Protein AF-A0A959KWW0-F1 (afdb_monomer_lite)

pLDDT: mean 94.44, std 6.3, range [63.69, 98.81]

Secondary structure (DSSP, 8-state):
--EEEEEEEEETTTTEEEEEEEEE--PPTT--EEEEEESSEEEEEEEEEETT--EEE--EEEPPPBTTTBEEEEEE--TTEEEEEEEEEE-TTT-TTEEEE-GGGSSSSSS-EEEE-

Structure (mmCIF, N/CA/C/O backbone):
data_AF-A0A959KWW0-F1
#
_entry.id   AF-A0A959KWW0-F1
#
loop_
_atom_site.group_PDB
_atom_site.id
_atom_site.type_symbol
_atom_site.label_atom_id
_atom_site.label_alt_id
_atom_site.label_comp_id
_atom_site.label_asym_id
_atom_site.label_entity_id
_atom_site.label_seq_id
_atom_site.pdbx_PDB_ins_code
_atom_site.Cartn_x
_atom_site.Cartn_y
_atom_site.Cartn_z
_atom_site.occupancy
_atom_site.B_iso_or_equiv
_atom_site.auth_seq_id
_atom_site.auth_comp_id
_atom_site.auth_asym_id
_atom_site.auth_atom_id
_atom_site.pdbx_PDB_model_num
ATOM 1 N N . THR A 1 1 ? 12.307 -7.071 -0.438 1.00 79.06 1 THR A N 1
ATOM 2 C CA . THR A 1 1 ? 12.190 -5.633 -0.121 1.00 79.06 1 THR A CA 1
ATOM 3 C C . THR A 1 1 ? 13.368 -5.223 0.744 1.00 79.06 1 THR A C 1
ATOM 5 O O . THR A 1 1 ? 13.916 -6.066 1.447 1.00 79.06 1 THR A O 1
ATOM 8 N N . LYS A 1 2 ? 13.837 -3.979 0.625 1.00 92.00 2 LYS A N 1
ATOM 9 C CA . LYS A 1 2 ? 14.951 -3.438 1.430 1.00 92.00 2 LYS A CA 1
ATOM 10 C C . LYS A 1 2 ? 14.475 -2.397 2.439 1.00 92.00 2 LYS A C 1
ATOM 12 O O . LYS A 1 2 ? 15.071 -2.270 3.500 1.00 92.00 2 LYS A O 1
ATOM 17 N N . HIS A 1 3 ? 13.419 -1.667 2.096 1.00 97.50 3 HIS A N 1
ATOM 18 C CA . HIS A 1 3 ? 12.836 -0.623 2.923 1.00 97.50 3 HIS A CA 1
ATOM 19 C C . HIS A 1 3 ? 11.358 -0.445 2.568 1.00 97.50 3 HIS A C 1
ATOM 21 O O . HIS A 1 3 ? 10.945 -0.804 1.460 1.00 97.50 3 HIS A O 1
ATOM 27 N N . LEU A 1 4 ? 10.604 0.102 3.515 1.00 98.00 4 LEU A N 1
ATOM 28 C CA . LEU A 1 4 ? 9.221 0.516 3.356 1.00 98.00 4 LEU A CA 1
ATOM 29 C C . LEU A 1 4 ? 9.095 1.933 3.912 1.00 98.00 4 LEU A C 1
ATOM 31 O O . LEU A 1 4 ? 9.409 2.160 5.079 1.00 98.00 4 LEU A O 1
ATOM 35 N N . GLU A 1 5 ? 8.604 2.839 3.078 1.00 98.44 5 GLU A N 1
ATOM 36 C CA . GLU A 1 5 ? 8.127 4.154 3.487 1.00 98.44 5 GLU A CA 1
ATOM 37 C C . GLU A 1 5 ? 6.595 4.131 3.485 1.00 98.44 5 GLU A C 1
ATOM 39 O O . GLU A 1 5 ? 5.978 3.765 2.481 1.00 98.44 5 GLU A O 1
ATOM 44 N N . LEU A 1 6 ? 5.996 4.468 4.627 1.00 97.81 6 LEU A N 1
ATOM 45 C CA . LEU A 1 6 ? 4.551 4.605 4.783 1.00 97.81 6 LEU A CA 1
ATOM 46 C C . LEU A 1 6 ? 4.219 6.080 4.972 1.00 97.81 6 LEU A C 1
ATOM 48 O O . LEU A 1 6 ? 4.688 6.698 5.926 1.00 97.81 6 LEU A O 1
ATOM 52 N N . ASP A 1 7 ? 3.379 6.600 4.087 1.00 98.38 7 ASP A N 1
ATOM 53 C CA . ASP A 1 7 ? 2.767 7.919 4.212 1.00 98.38 7 ASP A CA 1
ATOM 54 C C . ASP A 1 7 ? 1.254 7.715 4.234 1.00 98.38 7 ASP A C 1
ATOM 56 O O . ASP A 1 7 ? 0.664 7.343 3.217 1.00 98.38 7 ASP A O 1
ATOM 60 N N . LEU A 1 8 ? 0.655 7.836 5.419 1.00 97.25 8 LEU A N 1
ATOM 61 C CA . LEU A 1 8 ? -0.736 7.479 5.672 1.00 97.25 8 LEU A CA 1
ATOM 62 C C . LEU A 1 8 ? -1.447 8.586 6.443 1.00 97.25 8 LEU A C 1
ATOM 64 O O . LEU A 1 8 ? -0.972 9.068 7.472 1.00 97.25 8 LEU A O 1
ATOM 68 N N . GLU A 1 9 ? -2.640 8.910 5.970 1.00 97.81 9 GLU A N 1
ATOM 69 C CA . GLU A 1 9 ? -3.639 9.688 6.679 1.00 97.81 9 GLU A CA 1
ATOM 70 C C . GLU A 1 9 ? -4.568 8.745 7.454 1.00 97.81 9 GLU A C 1
ATOM 72 O O . GLU A 1 9 ? -4.959 7.687 6.949 1.00 97.81 9 GLU A O 1
ATOM 77 N N . VAL A 1 10 ? -4.912 9.134 8.685 1.00 96.69 10 VAL A N 1
ATOM 78 C CA . VAL A 1 10 ? -5.844 8.404 9.552 1.00 96.69 10 VAL A CA 1
ATOM 79 C C . VAL A 1 10 ? -7.186 9.124 9.548 1.00 96.69 10 VAL A C 1
ATOM 81 O O . VAL A 1 10 ? -7.305 10.211 10.115 1.00 96.69 10 VAL A O 1
ATOM 84 N N . ASP A 1 11 ? -8.197 8.501 8.953 1.00 95.00 11 ASP A N 1
ATOM 85 C CA . ASP A 1 11 ? -9.565 9.008 8.928 1.00 95.00 11 ASP A CA 1
ATOM 86 C C . ASP A 1 11 ? -10.430 8.223 9.924 1.00 95.00 11 ASP A C 1
ATOM 88 O O . ASP A 1 11 ? -10.834 7.089 9.668 1.00 95.00 11 ASP A O 1
ATOM 92 N N . PHE A 1 12 ? -10.703 8.829 11.081 1.00 93.44 12 PHE A N 1
ATOM 93 C CA . PHE A 1 12 ? -11.559 8.238 12.115 1.00 93.44 12 PHE A CA 1
ATOM 94 C C . PHE A 1 12 ? -13.050 8.271 11.768 1.00 93.44 12 PHE A C 1
ATOM 96 O O . PHE A 1 12 ? -13.799 7.472 12.322 1.00 93.44 12 PHE A O 1
ATOM 103 N N . GLU A 1 13 ? -13.491 9.175 10.888 1.00 92.50 13 GLU A N 1
ATOM 104 C CA . GLU A 1 13 ? -14.896 9.253 10.477 1.00 92.50 13 GLU A CA 1
ATOM 105 C C . GLU A 1 13 ? -15.214 8.134 9.485 1.00 92.50 13 GLU A C 1
ATOM 107 O O . GLU A 1 13 ? -16.213 7.431 9.637 1.00 92.50 13 GLU A O 1
ATOM 112 N N . ALA A 1 14 ? -14.330 7.923 8.507 1.00 92.44 14 ALA A N 1
ATOM 113 C CA . ALA A 1 14 ? -14.451 6.828 7.553 1.00 92.44 14 ALA A CA 1
ATOM 114 C C . ALA A 1 14 ? -13.948 5.480 8.099 1.00 92.44 14 ALA A C 1
ATOM 116 O O . ALA A 1 14 ? -14.219 4.455 7.478 1.00 92.44 14 ALA A O 1
ATOM 117 N N . GLN A 1 15 ? -13.207 5.479 9.216 1.00 93.19 15 GLN A N 1
ATOM 118 C CA . GLN A 1 15 ? -12.460 4.327 9.743 1.00 93.19 15 GLN A CA 1
ATOM 119 C C . GLN A 1 15 ? -11.509 3.727 8.695 1.00 93.19 15 GLN A C 1
ATOM 121 O O . GLN A 1 15 ? -11.487 2.523 8.429 1.00 93.19 15 GLN A O 1
ATOM 126 N N . GLN A 1 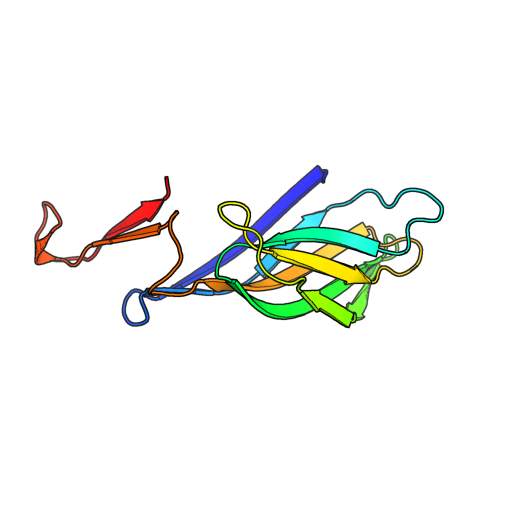16 ? -10.719 4.599 8.062 1.00 94.25 16 GLN A N 1
ATOM 127 C CA . GLN A 1 16 ? -9.798 4.234 6.988 1.00 94.25 16 GLN A CA 1
ATOM 128 C C . GLN A 1 16 ? -8.397 4.791 7.219 1.00 94.25 16 GLN A C 1
ATOM 130 O O . GLN A 1 16 ? -8.209 5.935 7.628 1.00 94.25 16 GLN A O 1
ATOM 135 N N . LEU A 1 17 ? -7.397 3.986 6.868 1.00 96.00 17 LEU A N 1
ATOM 136 C CA . LEU A 1 17 ? -6.069 4.476 6.531 1.00 96.00 17 LEU A CA 1
ATOM 137 C C . LEU A 1 17 ? -6.005 4.664 5.021 1.00 96.00 17 LEU A C 1
ATOM 139 O O . LEU A 1 17 ? -6.365 3.755 4.270 1.00 96.00 17 LEU A O 1
ATOM 143 N N . ARG A 1 18 ? -5.531 5.826 4.573 1.00 96.94 18 ARG A N 1
ATOM 144 C CA . ARG A 1 18 ? -5.366 6.147 3.151 1.00 96.94 18 ARG A CA 1
ATOM 145 C C . ARG A 1 18 ? -4.007 6.770 2.905 1.00 96.94 18 ARG A C 1
ATOM 147 O O . ARG A 1 18 ? -3.598 7.668 3.628 1.00 96.94 18 ARG A O 1
ATOM 154 N N . GLY A 1 19 ? -3.345 6.356 1.835 1.00 97.94 19 GLY A N 1
ATOM 155 C CA . GLY A 1 19 ? -2.094 6.977 1.427 1.00 97.94 19 GLY A CA 1
ATOM 156 C C . GLY A 1 19 ? -1.272 6.046 0.562 1.00 97.94 19 GLY A C 1
ATOM 157 O O . GLY A 1 19 ? -1.813 5.437 -0.364 1.00 97.94 19 GLY A O 1
ATOM 158 N N . SER A 1 20 ? 0.025 5.949 0.844 1.00 98.50 20 SER A N 1
ATOM 159 C CA . SER A 1 20 ? 0.948 5.145 0.053 1.00 98.50 20 SER A CA 1
ATOM 160 C C . SER A 1 20 ? 1.877 4.265 0.885 1.00 98.50 20 SER A C 1
ATOM 162 O O . SER A 1 20 ? 2.304 4.617 1.985 1.00 98.50 20 SER A O 1
ATOM 164 N N . ALA A 1 21 ? 2.201 3.109 0.310 1.00 98.56 21 ALA A N 1
ATOM 165 C CA . ALA A 1 21 ? 3.303 2.254 0.720 1.00 98.56 21 ALA A CA 1
ATOM 166 C C . ALA A 1 21 ? 4.337 2.217 -0.406 1.00 98.56 21 ALA A C 1
ATOM 168 O O . ALA A 1 21 ? 4.086 1.640 -1.468 1.00 98.56 21 ALA A O 1
ATOM 169 N N . THR A 1 22 ? 5.501 2.820 -0.172 1.00 98.69 22 THR A N 1
ATOM 170 C CA . THR A 1 22 ? 6.611 2.813 -1.126 1.00 98.69 22 THR A CA 1
ATOM 171 C C . THR A 1 22 ? 7.647 1.782 -0.717 1.00 98.69 22 THR A C 1
ATOM 173 O O . THR A 1 22 ? 8.366 1.928 0.272 1.00 98.69 22 THR A O 1
ATOM 176 N N . TRP A 1 23 ? 7.736 0.721 -1.511 1.00 98.62 23 TRP A N 1
ATOM 177 C CA . TRP A 1 23 ? 8.689 -0.358 -1.322 1.00 98.62 23 TRP A CA 1
ATOM 178 C C . TRP A 1 23 ? 9.955 -0.102 -2.123 1.00 98.62 23 TRP A C 1
ATOM 180 O O . TRP A 1 23 ? 9.920 -0.068 -3.353 1.00 98.62 23 TRP A O 1
ATOM 190 N N . THR A 1 24 ? 11.097 -0.033 -1.442 1.00 98.44 24 THR A N 1
ATOM 191 C CA . THR A 1 24 ? 12.403 -0.113 -2.107 1.00 98.44 24 THR A CA 1
ATOM 192 C C . THR A 1 24 ? 12.723 -1.576 -2.390 1.00 98.44 24 THR A C 1
ATOM 194 O O . THR A 1 24 ? 12.749 -2.419 -1.478 1.00 98.44 24 THR A O 1
ATOM 197 N N . ILE A 1 25 ? 12.980 -1.892 -3.657 1.00 97.69 25 ILE A N 1
ATOM 198 C CA . ILE A 1 25 ? 13.190 -3.257 -4.135 1.00 97.69 25 ILE A CA 1
ATOM 199 C C . ILE A 1 25 ? 14.528 -3.406 -4.855 1.00 97.69 25 ILE A C 1
ATOM 201 O O . ILE A 1 25 ? 15.181 -2.443 -5.239 1.00 97.69 25 ILE A O 1
ATOM 205 N N . GLU A 1 26 ? 14.932 -4.658 -5.027 1.00 96.25 26 GLU A N 1
ATOM 206 C CA . GLU A 1 26 ? 16.037 -5.041 -5.894 1.00 96.25 26 GLU A CA 1
ATOM 207 C C . GLU A 1 26 ? 15.446 -5.956 -6.966 1.00 96.25 26 GLU A C 1
ATOM 209 O O . GLU A 1 26 ? 15.079 -7.101 -6.679 1.00 96.25 26 GLU A O 1
ATOM 214 N N . GLN A 1 27 ? 15.267 -5.428 -8.178 1.00 95.75 27 GLN A N 1
ATOM 215 C CA . GLN A 1 27 ? 14.713 -6.204 -9.281 1.00 95.75 27 GLN A CA 1
ATOM 216 C C . GLN A 1 27 ? 15.730 -7.253 -9.731 1.00 95.75 27 GLN A C 1
ATOM 218 O O . GLN A 1 27 ? 16.827 -6.934 -10.190 1.00 95.75 27 GLN A O 1
ATOM 223 N N . LYS A 1 28 ? 15.356 -8.530 -9.619 1.00 94.69 28 LYS A N 1
ATOM 224 C CA . LYS A 1 28 ? 16.189 -9.625 -10.120 1.00 94.69 28 LYS A CA 1
ATOM 225 C C . LYS A 1 28 ? 16.233 -9.599 -11.656 1.00 94.69 28 LYS A C 1
ATOM 227 O O . LYS A 1 28 ? 15.213 -9.293 -12.276 1.00 94.69 28 LYS A O 1
ATOM 232 N N . PRO A 1 29 ? 17.362 -9.970 -12.288 1.00 93.06 29 PRO A N 1
ATOM 233 C CA . PRO A 1 29 ? 17.449 -10.051 -13.743 1.00 93.06 29 PRO A CA 1
ATOM 234 C C . PRO A 1 29 ? 16.323 -10.901 -14.344 1.00 93.06 29 PRO A C 1
ATOM 236 O O . PRO A 1 29 ? 16.096 -12.030 -13.915 1.00 93.06 29 PRO A O 1
ATOM 239 N N . GLY A 1 30 ? 15.617 -10.346 -15.332 1.00 92.62 30 GLY A N 1
ATOM 240 C CA . GLY A 1 30 ? 14.504 -11.011 -16.016 1.00 92.62 30 GLY A CA 1
ATOM 241 C C . GLY A 1 30 ? 13.166 -11.010 -15.267 1.00 92.62 30 GLY A C 1
ATOM 242 O O . GLY A 1 30 ? 12.184 -11.493 -15.820 1.00 92.62 30 GLY A O 1
ATOM 243 N N . ALA A 1 31 ? 13.088 -10.463 -14.048 1.00 96.44 31 ALA A N 1
ATOM 244 C CA . ALA A 1 31 ? 11.820 -10.335 -13.336 1.00 96.44 31 ALA A CA 1
ATOM 245 C C . ALA A 1 31 ? 10.961 -9.220 -13.952 1.00 96.44 31 ALA A C 1
ATOM 247 O O . ALA A 1 31 ? 11.321 -8.045 -13.887 1.00 96.44 31 ALA A O 1
ATOM 248 N N . SER A 1 32 ? 9.819 -9.591 -14.526 1.00 97.06 32 SER A N 1
ATOM 249 C CA . SER A 1 32 ? 8.851 -8.663 -15.126 1.00 97.06 32 SER A CA 1
ATOM 250 C C . SER A 1 32 ? 7.671 -8.331 -14.216 1.00 97.06 32 SER A C 1
ATOM 252 O O . SER A 1 32 ? 6.863 -7.485 -14.570 1.00 97.06 32 SER A O 1
ATOM 254 N N . GLN A 1 33 ? 7.554 -8.998 -13.068 1.00 97.44 33 GLN A N 1
ATOM 255 C CA . GLN A 1 33 ? 6.472 -8.804 -12.109 1.00 97.44 33 GLN A CA 1
ATOM 256 C C . GLN A 1 33 ? 6.976 -8.944 -10.675 1.00 97.44 33 GLN A C 1
ATOM 258 O O . GLN A 1 33 ? 7.972 -9.625 -10.407 1.00 97.44 33 GLN A O 1
ATOM 263 N N . ILE A 1 34 ? 6.250 -8.314 -9.758 1.00 97.62 34 ILE A N 1
ATOM 264 C CA . ILE A 1 34 ? 6.370 -8.501 -8.314 1.00 97.62 34 ILE A CA 1
ATOM 265 C C . ILE A 1 34 ? 4.983 -8.762 -7.727 1.00 97.62 34 ILE A C 1
ATOM 267 O O . ILE A 1 34 ? 3.995 -8.192 -8.187 1.00 97.62 34 ILE A O 1
ATOM 271 N N . LEU A 1 35 ? 4.924 -9.640 -6.728 1.00 97.69 35 LEU A N 1
ATOM 272 C CA . LEU A 1 35 ? 3.700 -9.980 -6.010 1.00 97.69 35 LEU A CA 1
ATOM 273 C C . LEU A 1 35 ? 3.747 -9.372 -4.609 1.00 97.69 35 LEU A C 1
ATOM 275 O O . LEU A 1 35 ? 4.777 -9.468 -3.935 1.00 97.69 35 LEU A O 1
ATOM 279 N N . PHE A 1 36 ? 2.637 -8.776 -4.184 1.00 97.81 36 PHE A N 1
ATOM 280 C CA . PHE A 1 36 ? 2.413 -8.329 -2.811 1.00 97.81 36 PHE A CA 1
ATOM 281 C C . PHE A 1 36 ? 1.203 -9.045 -2.223 1.00 97.81 36 PHE A C 1
ATOM 283 O O . PHE A 1 36 ? 0.226 -9.289 -2.930 1.00 97.81 36 PHE A O 1
ATOM 290 N N . ASP A 1 37 ? 1.256 -9.341 -0.930 1.00 95.62 37 ASP A N 1
ATOM 291 C CA . ASP A 1 37 ? 0.094 -9.839 -0.203 1.00 95.62 37 ASP A CA 1
ATOM 292 C C . ASP A 1 37 ? -0.906 -8.700 0.010 1.00 95.62 37 ASP A C 1
ATOM 294 O O . ASP A 1 37 ? -0.532 -7.579 0.375 1.00 95.62 37 ASP A O 1
ATOM 298 N N . LEU A 1 38 ? -2.183 -8.985 -0.230 1.00 93.56 38 LEU A N 1
ATOM 299 C CA . LEU A 1 38 ? -3.266 -8.025 -0.105 1.00 93.56 38 LEU A CA 1
ATOM 300 C C . LEU A 1 38 ? -4.424 -8.641 0.673 1.00 93.56 38 LEU A C 1
ATOM 302 O O . LEU A 1 38 ? -5.007 -9.639 0.259 1.00 93.56 38 LEU A O 1
ATOM 306 N N . LEU A 1 39 ? -4.804 -8.002 1.776 1.00 91.06 39 LEU A N 1
ATOM 307 C CA . LEU A 1 39 ? -5.979 -8.378 2.551 1.00 91.06 39 LEU A CA 1
ATOM 308 C C . LEU A 1 39 ? -6.866 -7.152 2.730 1.00 91.06 39 LEU A C 1
ATOM 310 O O . LEU A 1 39 ? -6.491 -6.209 3.418 1.00 91.06 39 LEU A O 1
ATOM 314 N N . GLU A 1 40 ? -8.027 -7.173 2.076 1.00 87.25 40 GLU A N 1
ATOM 315 C CA . GLU A 1 40 ? -9.099 -6.186 2.277 1.00 87.25 40 GLU A CA 1
ATOM 316 C C . GLU A 1 40 ? -8.655 -4.721 2.080 1.00 87.25 40 GLU A C 1
ATOM 318 O O . GLU A 1 40 ? -9.112 -3.796 2.757 1.00 87.25 40 GLU A O 1
ATOM 323 N N . LEU A 1 41 ? -7.762 -4.511 1.105 1.00 93.25 41 LEU A N 1
ATOM 324 C CA . LEU A 1 41 ? -7.312 -3.196 0.657 1.00 93.25 41 LEU A CA 1
ATOM 325 C C . LEU A 1 41 ? -7.922 -2.842 -0.697 1.00 93.25 41 LEU A C 1
ATOM 327 O O . LEU A 1 41 ? -7.985 -3.668 -1.609 1.00 93.25 41 LEU A O 1
ATOM 331 N N . GLN A 1 42 ? -8.277 -1.573 -0.859 1.00 94.81 42 GLN A N 1
ATOM 332 C CA . GLN A 1 42 ? -8.577 -0.990 -2.158 1.00 94.81 42 GLN A CA 1
ATOM 333 C C . GLN A 1 42 ? -7.309 -0.350 -2.730 1.00 94.81 42 GLN A C 1
ATOM 335 O O . GLN A 1 42 ? -6.738 0.542 -2.105 1.00 94.81 42 GLN A O 1
ATOM 340 N N . ILE A 1 43 ? -6.889 -0.772 -3.926 1.00 97.44 43 ILE A N 1
ATOM 341 C CA . ILE A 1 43 ? -5.748 -0.178 -4.637 1.00 97.44 43 ILE A CA 1
ATOM 342 C C . ILE A 1 43 ? -6.247 0.911 -5.585 1.00 97.44 43 ILE A C 1
ATOM 344 O O . ILE A 1 43 ? -7.045 0.643 -6.483 1.00 97.44 43 ILE A O 1
ATOM 348 N N . ASP A 1 44 ? -5.761 2.136 -5.389 1.00 97.56 44 ASP A N 1
ATOM 349 C CA . ASP A 1 44 ? -6.099 3.292 -6.221 1.00 97.56 44 ASP A CA 1
ATOM 350 C C . ASP A 1 44 ? -5.187 3.372 -7.458 1.00 97.56 44 ASP A C 1
ATOM 352 O O . ASP A 1 44 ? -5.660 3.562 -8.580 1.00 97.56 44 ASP A O 1
ATOM 356 N N . SER A 1 45 ? -3.869 3.249 -7.269 1.00 98.44 45 SER A N 1
ATOM 357 C CA . SER A 1 45 ? -2.875 3.299 -8.349 1.00 98.44 45 SER A CA 1
ATOM 358 C C . SER A 1 45 ? -1.511 2.778 -7.893 1.00 98.44 45 SER A C 1
ATOM 360 O O . SER A 1 45 ? -1.255 2.627 -6.697 1.00 98.44 45 SER A O 1
ATOM 362 N N . ILE A 1 46 ? -0.620 2.506 -8.853 1.00 98.81 46 ILE A N 1
ATOM 363 C CA . ILE A 1 46 ? 0.762 2.104 -8.576 1.00 98.81 46 ILE A CA 1
ATOM 364 C C . ILE A 1 46 ? 1.721 2.884 -9.474 1.00 98.81 46 ILE A C 1
ATOM 366 O O . ILE A 1 46 ? 1.533 2.957 -10.693 1.00 98.81 46 ILE A O 1
ATOM 370 N N . LEU A 1 47 ? 2.763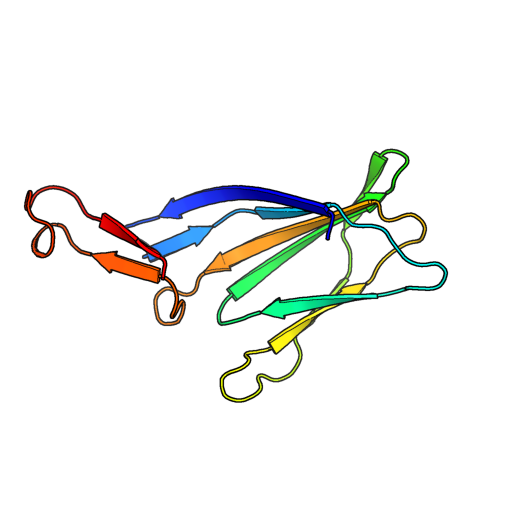 3.445 -8.862 1.00 98.69 47 LEU A N 1
ATOM 371 C CA . LEU A 1 47 ? 3.841 4.164 -9.529 1.00 98.69 47 LEU A CA 1
ATOM 372 C C . LEU A 1 47 ? 5.162 3.412 -9.342 1.00 98.69 47 LEU A C 1
ATOM 374 O O . LEU A 1 47 ? 5.530 3.035 -8.231 1.00 98.69 47 LEU A O 1
ATOM 378 N N . LEU A 1 48 ? 5.895 3.221 -10.429 1.00 98.69 48 LEU A N 1
ATOM 379 C CA . LEU A 1 48 ? 7.248 2.684 -10.414 1.00 98.69 48 LEU A CA 1
ATOM 380 C C . LEU A 1 48 ? 8.245 3.831 -10.485 1.00 98.69 48 LEU A C 1
ATOM 382 O O . LEU A 1 48 ? 8.050 4.758 -11.272 1.00 98.69 48 LEU A O 1
ATOM 386 N N . THR A 1 49 ? 9.341 3.718 -9.739 1.00 98.56 49 THR A N 1
ATOM 387 C CA . THR A 1 49 ? 10.530 4.553 -9.949 1.00 98.56 49 THR A CA 1
ATOM 388 C C . THR A 1 49 ? 11.695 3.658 -10.337 1.00 98.56 49 THR A C 1
ATOM 390 O O . THR A 1 49 ? 12.018 2.696 -9.634 1.00 98.56 49 THR A O 1
ATOM 393 N N . THR A 1 50 ? 12.321 3.935 -11.473 1.00 98.00 50 THR A N 1
ATOM 394 C CA . THR A 1 50 ? 13.527 3.234 -11.917 1.00 98.00 50 THR A CA 1
ATOM 395 C C . THR A 1 50 ? 14.761 3.732 -11.166 1.00 98.00 50 THR A C 1
ATOM 397 O O . THR A 1 50 ? 14.751 4.793 -10.546 1.00 98.00 50 THR A O 1
ATOM 400 N N . THR A 1 51 ? 15.852 2.967 -11.187 1.00 96.50 51 THR A N 1
ATOM 401 C CA . THR A 1 51 ? 17.089 3.305 -10.459 1.00 96.50 51 THR A CA 1
ATOM 402 C C . THR A 1 51 ? 17.762 4.594 -10.940 1.00 96.50 51 THR A C 1
ATOM 404 O O . THR A 1 51 ? 18.577 5.157 -10.218 1.00 96.50 51 THR A O 1
ATOM 407 N N . ASP A 1 52 ? 17.443 5.057 -12.150 1.00 96.44 52 ASP A N 1
ATOM 408 C CA . ASP A 1 52 ? 17.858 6.351 -12.709 1.00 96.44 52 ASP A CA 1
ATOM 409 C C . ASP A 1 52 ? 16.870 7.496 -12.397 1.00 96.44 52 ASP A C 1
ATOM 411 O O . ASP A 1 52 ? 17.100 8.636 -12.798 1.00 96.44 52 ASP A O 1
ATOM 415 N N . GLY A 1 53 ? 15.800 7.215 -11.647 1.00 97.38 53 GLY A N 1
ATOM 416 C CA . GLY A 1 53 ? 14.840 8.196 -11.142 1.00 97.38 53 GLY A CA 1
ATOM 417 C C . GLY A 1 53 ? 13.633 8.459 -12.044 1.00 97.38 53 GLY A C 1
ATOM 418 O O . GLY A 1 53 ? 12.813 9.311 -11.701 1.00 97.38 53 GLY A O 1
ATOM 419 N N . ALA A 1 54 ? 13.483 7.761 -13.176 1.00 97.88 54 ALA A N 1
ATOM 420 C CA . ALA A 1 54 ? 12.296 7.920 -14.012 1.00 97.88 54 ALA A CA 1
ATOM 421 C C . ALA A 1 54 ? 11.061 7.303 -13.337 1.00 97.88 54 ALA A C 1
ATOM 423 O O . ALA A 1 54 ? 11.097 6.179 -12.834 1.00 97.88 54 ALA A O 1
ATOM 424 N N . MET A 1 55 ? 9.954 8.043 -13.348 1.00 98.06 55 MET A N 1
ATOM 425 C CA . MET A 1 55 ? 8.691 7.617 -12.749 1.00 98.06 55 MET A CA 1
ATOM 426 C C . MET A 1 55 ? 7.663 7.285 -13.823 1.00 98.06 55 MET A C 1
ATOM 428 O O . MET A 1 55 ? 7.524 8.021 -14.801 1.00 98.06 55 MET A O 1
ATOM 432 N N . GLN A 1 56 ? 6.910 6.205 -13.626 1.00 97.88 56 GLN A N 1
ATOM 433 C CA . GLN A 1 56 ? 5.790 5.864 -14.502 1.00 97.88 56 GLN A CA 1
ATOM 434 C C . GLN A 1 56 ? 4.702 5.080 -13.776 1.00 97.88 56 GLN A C 1
ATOM 436 O O . GLN A 1 56 ? 4.987 4.302 -12.866 1.00 97.88 56 GLN A O 1
ATOM 441 N N . ALA A 1 57 ? 3.453 5.270 -14.198 1.00 98.44 57 ALA A N 1
ATOM 442 C CA . ALA A 1 57 ? 2.357 4.416 -13.761 1.00 98.44 57 ALA A CA 1
ATOM 443 C C . ALA A 1 57 ? 2.524 3.009 -14.347 1.00 98.44 57 ALA A C 1
ATOM 445 O O . ALA A 1 57 ? 3.058 2.851 -15.446 1.00 98.44 57 ALA A O 1
ATOM 446 N N . THR A 1 58 ? 2.036 2.003 -13.629 1.00 98.25 58 THR A N 1
ATOM 447 C CA . THR A 1 58 ? 2.024 0.617 -14.103 1.00 98.25 58 THR A CA 1
ATOM 448 C C . THR A 1 58 ? 0.636 0.000 -13.995 1.00 98.25 58 THR A C 1
ATOM 450 O O . THR A 1 58 ? -0.270 0.550 -13.363 1.00 98.25 58 THR A O 1
ATOM 453 N N . THR A 1 59 ? 0.470 -1.147 -14.640 1.00 97.06 59 THR A N 1
ATOM 454 C CA . THR A 1 59 ? -0.706 -1.996 -14.512 1.00 97.06 59 THR A CA 1
ATOM 455 C C . THR A 1 59 ? -0.518 -3.019 -13.404 1.00 97.06 59 THR A C 1
ATOM 457 O O . THR A 1 59 ? 0.596 -3.417 -13.058 1.00 97.06 59 THR A O 1
ATOM 460 N N . PHE A 1 60 ? -1.642 -3.440 -12.836 1.00 98.38 60 PHE A N 1
ATOM 461 C CA . PHE A 1 60 ? -1.676 -4.484 -11.829 1.00 98.38 60 PHE A CA 1
ATOM 462 C C . PHE A 1 60 ? -2.932 -5.336 -11.970 1.00 98.38 60 PHE A C 1
ATOM 464 O O . PHE A 1 60 ? -3.907 -4.947 -12.623 1.00 98.38 60 PHE A O 1
ATOM 471 N N . ARG A 1 61 ? -2.896 -6.510 -11.348 1.00 98.12 61 ARG A N 1
ATOM 472 C CA . ARG A 1 61 ? -4.027 -7.425 -11.203 1.00 98.12 61 ARG A CA 1
ATOM 473 C C . ARG A 1 61 ? -4.119 -7.869 -9.755 1.00 98.12 61 ARG A C 1
ATOM 475 O O . ARG A 1 61 ? -3.111 -7.939 -9.066 1.00 98.12 61 ARG A O 1
ATOM 482 N N . ILE A 1 62 ? -5.330 -8.156 -9.307 1.00 97.62 62 ILE A N 1
ATOM 483 C CA . ILE A 1 62 ? -5.575 -8.757 -7.999 1.00 97.62 62 ILE A CA 1
ATOM 484 C C . ILE A 1 62 ? -6.124 -10.150 -8.279 1.00 97.62 62 ILE A C 1
ATOM 486 O O . ILE A 1 62 ? -7.062 -10.285 -9.070 1.00 97.62 62 ILE A O 1
ATOM 490 N N . SER A 1 63 ? -5.490 -11.175 -7.714 1.00 96.56 63 SER A N 1
ATOM 491 C CA . SER A 1 63 ? -5.960 -12.552 -7.852 1.00 96.56 63 SER A CA 1
ATOM 492 C C . SER A 1 63 ? -7.302 -12.747 -7.148 1.00 96.56 63 SER A C 1
ATOM 494 O O . SER A 1 63 ? -7.711 -11.933 -6.323 1.00 96.56 63 SER A O 1
ATOM 496 N N . GLU A 1 64 ? -7.966 -13.867 -7.422 1.00 95.12 64 GLU A N 1
ATOM 497 C CA . GLU A 1 64 ? -9.070 -14.303 -6.566 1.00 95.12 64 GLU A CA 1
ATOM 498 C C . GLU A 1 64 ? -8.569 -14.493 -5.121 1.00 95.12 64 GLU A C 1
ATOM 500 O O . GLU A 1 64 ? -7.424 -14.930 -4.930 1.00 95.12 64 GLU A O 1
ATOM 505 N N . PRO A 1 65 ? -9.392 -14.169 -4.109 1.00 92.62 65 PRO A N 1
ATOM 506 C CA . PRO A 1 65 ? -9.008 -14.320 -2.717 1.00 92.62 65 PRO A CA 1
ATOM 507 C C . PRO A 1 65 ? -8.954 -15.796 -2.311 1.00 92.62 65 PRO A C 1
ATOM 509 O O . PRO A 1 65 ? -9.895 -16.562 -2.530 1.00 92.62 65 PRO A O 1
ATOM 512 N N . GLU A 1 66 ? -7.872 -16.181 -1.642 1.00 91.00 66 GLU A N 1
ATOM 513 C CA . GLU A 1 66 ? -7.740 -17.459 -0.957 1.00 91.00 66 GLU A CA 1
ATOM 514 C C . GLU A 1 66 ? -8.166 -17.344 0.517 1.00 91.00 66 GLU A C 1
ATOM 516 O O . GLU A 1 66 ? -7.845 -16.351 1.187 1.00 91.00 66 GLU A O 1
ATOM 521 N N . PRO A 1 67 ? -8.863 -18.360 1.067 1.00 87.12 67 PRO A N 1
ATOM 522 C CA . PRO A 1 67 ? -9.264 -18.361 2.468 1.00 87.12 67 PRO A CA 1
ATOM 523 C C . PRO A 1 67 ?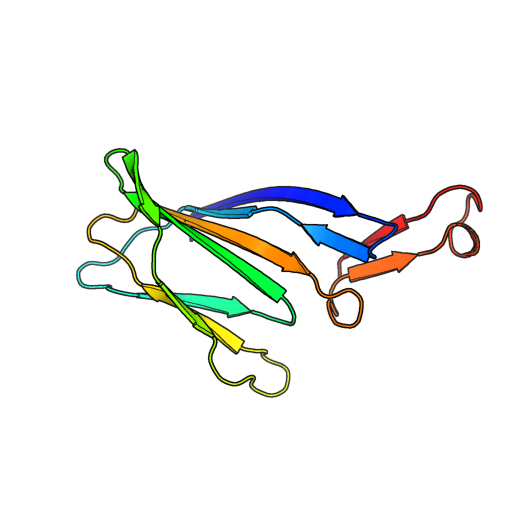 -8.079 -18.100 3.404 1.00 87.12 67 PRO A C 1
ATOM 525 O O . PRO A 1 67 ? -7.056 -18.776 3.322 1.00 87.12 67 PRO A O 1
ATOM 528 N N . TYR A 1 68 ? -8.244 -17.140 4.318 1.00 82.56 68 TYR A N 1
ATOM 529 C CA . TYR A 1 68 ? -7.258 -16.713 5.327 1.00 82.56 68 TYR A CA 1
ATOM 530 C C . TYR A 1 68 ? -5.976 -16.042 4.803 1.00 82.56 68 TYR A C 1
ATOM 532 O O . TYR A 1 68 ? -5.261 -15.448 5.605 1.00 82.56 68 TYR A O 1
ATOM 540 N N . LEU A 1 69 ? -5.679 -16.113 3.503 1.00 87.19 69 LEU A N 1
ATOM 541 C CA . LEU A 1 69 ? -4.487 -15.501 2.903 1.00 87.19 69 LEU A CA 1
ATOM 542 C C . LEU A 1 69 ? -4.786 -14.153 2.239 1.00 87.19 69 LEU A C 1
ATOM 544 O O . LEU A 1 69 ? -3.904 -13.303 2.162 1.00 87.19 69 LEU A O 1
ATOM 548 N N . GLY A 1 70 ? -6.022 -13.941 1.785 1.00 92.50 70 GLY A N 1
ATOM 549 C CA . GLY A 1 70 ? -6.365 -12.774 0.978 1.00 92.50 70 GLY A CA 1
ATOM 550 C C . GLY A 1 70 ? -6.012 -13.002 -0.490 1.00 92.50 70 GLY A C 1
ATOM 551 O O . GLY A 1 70 ? -6.154 -14.109 -0.996 1.00 92.50 70 GLY A O 1
ATOM 552 N N . SER A 1 71 ? -5.608 -11.954 -1.198 1.00 95.31 71 SER A N 1
ATOM 553 C CA . SER A 1 71 ? -5.310 -11.977 -2.636 1.00 95.31 71 SER A CA 1
ATOM 554 C C . SER A 1 71 ? -3.853 -11.606 -2.905 1.00 95.31 71 SER A C 1
ATOM 556 O O . SER A 1 71 ? -3.239 -10.866 -2.139 1.00 95.31 71 SER A O 1
ATOM 558 N N . ALA A 1 72 ? -3.311 -12.052 -4.033 1.00 97.44 72 ALA A N 1
ATOM 559 C CA . ALA A 1 72 ? -2.050 -11.545 -4.550 1.00 97.44 72 ALA A CA 1
ATOM 560 C C . ALA A 1 72 ? -2.302 -10.285 -5.387 1.00 97.44 72 ALA A C 1
ATOM 562 O O . ALA A 1 72 ? -3.098 -10.298 -6.327 1.00 97.44 72 ALA A O 1
ATOM 563 N N . LEU A 1 73 ? -1.596 -9.202 -5.068 1.00 98.31 73 LEU A N 1
ATOM 564 C CA . LEU A 1 73 ? -1.470 -8.031 -5.926 1.00 98.31 73 LEU A CA 1
ATOM 565 C C . LEU A 1 73 ? -0.273 -8.234 -6.861 1.00 98.31 73 LEU A C 1
ATOM 567 O O . LEU A 1 73 ? 0.883 -8.115 -6.451 1.00 98.31 73 LEU A O 1
ATOM 571 N N . GLU A 1 74 ? -0.561 -8.537 -8.122 1.00 98.38 74 GLU A N 1
ATOM 572 C CA . GLU A 1 74 ? 0.424 -8.725 -9.181 1.00 98.38 74 GLU A CA 1
ATOM 573 C C . GLU A 1 74 ? 0.710 -7.389 -9.864 1.00 98.38 74 GLU A C 1
ATOM 575 O O . GLU A 1 74 ? -0.177 -6.806 -10.487 1.00 98.38 74 GLU A O 1
ATOM 580 N N . VAL A 1 75 ? 1.943 -6.895 -9.761 1.00 98.56 75 VAL A N 1
ATOM 581 C CA . VAL A 1 75 ? 2.352 -5.597 -10.311 1.00 98.56 75 VAL A CA 1
ATOM 582 C C . VAL A 1 75 ? 3.354 -5.812 -11.433 1.00 98.56 75 VAL A C 1
ATOM 584 O O . VAL A 1 75 ? 4.400 -6.434 -11.222 1.00 98.56 75 VAL A O 1
ATOM 587 N N . ASP A 1 76 ? 3.064 -5.260 -12.611 1.00 98.38 76 ASP A N 1
ATOM 588 C CA . ASP A 1 76 ? 3.995 -5.287 -13.735 1.00 98.38 76 ASP A CA 1
ATOM 589 C C . ASP A 1 76 ? 5.178 -4.347 -13.465 1.00 98.38 76 ASP A C 1
ATOM 591 O O . ASP A 1 76 ? 5.006 -3.212 -13.013 1.00 98.38 76 ASP A O 1
ATOM 595 N N . LEU A 1 77 ? 6.391 -4.824 -13.744 1.00 98.19 77 LEU A N 1
ATOM 596 C CA . LEU A 1 77 ? 7.637 -4.080 -13.590 1.00 98.19 77 LEU A CA 1
ATOM 597 C C . LEU A 1 7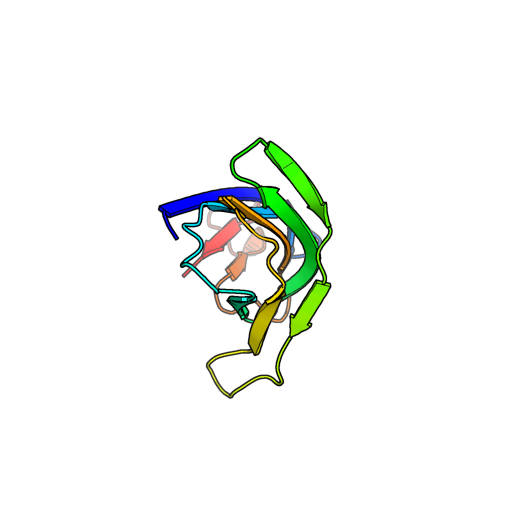7 ? 8.233 -3.718 -14.946 1.00 98.19 77 LEU A C 1
ATOM 599 O O . LEU A 1 77 ? 8.154 -4.471 -15.918 1.00 98.19 77 LEU A O 1
ATOM 603 N N . VAL A 1 78 ? 8.942 -2.595 -14.972 1.00 97.06 78 VAL A N 1
ATOM 604 C CA . VAL A 1 78 ? 9.816 -2.221 -16.087 1.00 97.06 78 VAL A CA 1
ATOM 605 C C . VAL A 1 78 ? 11.269 -2.568 -15.758 1.00 97.06 78 VAL A C 1
ATOM 607 O O . VAL A 1 78 ? 11.598 -2.795 -14.593 1.00 97.06 78 VAL A O 1
ATOM 610 N N . PRO A 1 79 ? 12.178 -2.636 -16.745 1.00 96.62 79 PRO A N 1
ATOM 611 C CA . PRO A 1 79 ? 13.591 -2.833 -16.455 1.00 96.62 79 PRO A CA 1
ATOM 612 C C . PRO A 1 79 ? 14.145 -1.749 -15.525 1.00 96.62 79 PRO A C 1
ATOM 614 O O . PRO A 1 79 ? 13.858 -0.564 -15.691 1.00 96.62 79 PRO A O 1
ATOM 617 N N . ASN A 1 80 ? 14.992 -2.168 -14.590 1.00 96.38 80 ASN A N 1
ATOM 618 C CA . ASN A 1 80 ? 15.643 -1.326 -13.591 1.00 96.38 80 ASN A CA 1
ATOM 619 C C . ASN A 1 80 ? 14.672 -0.639 -12.614 1.00 96.38 80 ASN A C 1
ATOM 621 O O . ASN A 1 80 ? 14.970 0.457 -12.143 1.00 96.38 80 ASN A O 1
ATOM 625 N N . THR A 1 81 ? 13.522 -1.239 -12.283 1.00 98.25 81 THR A N 1
ATOM 626 C CA . THR A 1 81 ? 12.662 -0.713 -11.209 1.00 98.25 81 THR A CA 1
ATOM 627 C C . THR A 1 81 ? 13.389 -0.780 -9.860 1.00 98.25 81 THR A C 1
ATOM 629 O O . THR A 1 81 ? 13.787 -1.854 -9.410 1.00 98.25 81 THR A O 1
ATOM 632 N N . GLY A 1 82 ? 13.541 0.376 -9.208 1.00 97.94 82 GLY A N 1
ATOM 633 C CA . GLY A 1 82 ? 14.138 0.519 -7.878 1.00 97.94 82 GLY A CA 1
ATOM 634 C C . GLY A 1 82 ? 13.105 0.653 -6.755 1.00 97.94 82 GLY A C 1
ATOM 635 O O . GLY A 1 82 ? 13.364 0.217 -5.631 1.00 97.94 82 GLY A O 1
ATOM 636 N N . SER A 1 83 ? 11.922 1.202 -7.042 1.00 98.56 83 SER A N 1
ATOM 637 C CA . SER A 1 83 ? 10.823 1.257 -6.075 1.00 98.56 83 SER A CA 1
ATOM 638 C C . SER A 1 83 ? 9.441 1.097 -6.702 1.00 98.56 83 SER A C 1
ATOM 640 O O . SER A 1 83 ? 9.236 1.362 -7.890 1.00 98.56 83 SER A O 1
ATOM 642 N N . VAL A 1 84 ? 8.501 0.656 -5.866 1.00 98.75 84 VAL A N 1
ATOM 643 C CA . VAL A 1 84 ? 7.079 0.491 -6.184 1.00 98.75 84 VAL A CA 1
ATOM 644 C C . VAL A 1 84 ? 6.275 1.234 -5.121 1.00 98.75 84 VAL A C 1
ATOM 646 O O . VAL A 1 84 ? 6.288 0.833 -3.959 1.00 98.75 84 VAL A O 1
ATOM 649 N N . ALA A 1 85 ? 5.602 2.313 -5.508 1.00 98.75 85 ALA A N 1
ATOM 650 C CA . ALA A 1 85 ? 4.694 3.067 -4.654 1.00 98.75 85 ALA A CA 1
ATOM 651 C C . ALA A 1 85 ? 3.254 2.630 -4.926 1.00 98.75 85 ALA A C 1
ATOM 653 O O . ALA A 1 85 ? 2.745 2.817 -6.031 1.00 98.75 85 ALA A O 1
ATOM 654 N N . ILE A 1 86 ? 2.617 2.031 -3.924 1.00 98.75 86 ILE A N 1
ATOM 655 C CA . ILE A 1 86 ? 1.243 1.533 -3.988 1.00 98.75 86 ILE A CA 1
ATOM 656 C C . ILE A 1 86 ? 0.360 2.519 -3.236 1.00 98.75 86 ILE A C 1
ATOM 658 O O . ILE A 1 86 ? 0.533 2.691 -2.031 1.00 98.75 86 ILE A O 1
ATOM 662 N N . PHE A 1 87 ? -0.579 3.152 -3.934 1.00 98.69 87 PHE A N 1
ATOM 663 C CA . PHE A 1 87 ? -1.576 4.030 -3.331 1.00 98.69 87 PHE A CA 1
ATOM 664 C C . PHE A 1 87 ? -2.821 3.216 -3.001 1.00 98.69 87 PHE A C 1
ATOM 666 O O . PHE A 1 87 ? -3.381 2.557 -3.881 1.00 98.69 87 PHE A O 1
ATOM 673 N N . TYR A 1 88 ? -3.237 3.233 -1.738 1.00 97.81 88 TYR A N 1
ATOM 674 C CA . TYR A 1 88 ? -4.284 2.342 -1.253 1.00 97.81 88 TYR A CA 1
ATOM 675 C C . TYR A 1 88 ? -5.101 2.937 -0.108 1.00 97.81 88 TYR A C 1
ATOM 677 O O . TYR A 1 88 ? -4.752 3.968 0.480 1.00 97.81 88 TYR A O 1
ATOM 685 N N . ARG A 1 89 ? -6.199 2.241 0.200 1.00 96.62 89 ARG A N 1
ATOM 686 C CA . ARG A 1 89 ? -7.062 2.488 1.356 1.00 96.62 89 ARG A CA 1
ATOM 687 C C . ARG A 1 89 ? -7.445 1.178 2.022 1.00 96.62 89 ARG A C 1
ATOM 689 O O . ARG A 1 89 ? -7.646 0.177 1.333 1.00 96.62 89 ARG A O 1
ATOM 696 N N . THR A 1 90 ? -7.563 1.188 3.342 1.00 95.06 90 THR A N 1
ATOM 697 C CA . THR A 1 90 ? -8.093 0.046 4.097 1.00 95.06 90 THR A CA 1
ATOM 698 C C . THR A 1 90 ? -9.617 0.013 4.029 1.00 95.06 90 THR A C 1
ATOM 700 O O . THR A 1 90 ? -10.257 1.061 3.941 1.00 95.06 90 THR A O 1
ATOM 703 N N . SER A 1 91 ? -10.208 -1.180 4.097 1.00 84.94 91 SER A N 1
ATOM 704 C CA . SER A 1 91 ? -11.656 -1.332 4.265 1.00 84.94 91 SER A CA 1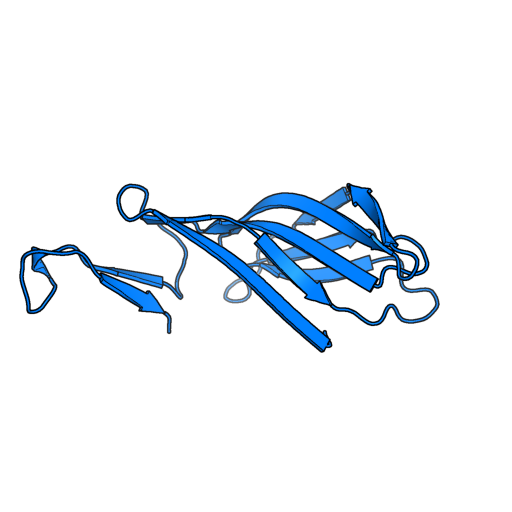
ATOM 705 C C . SER A 1 91 ? -12.063 -1.163 5.740 1.00 84.94 91 SER A C 1
ATOM 707 O O . SER A 1 91 ? -11.431 -1.790 6.596 1.00 84.94 91 SER A O 1
ATOM 709 N N . PRO A 1 92 ? -13.110 -0.377 6.059 1.00 74.62 92 PRO A N 1
ATOM 710 C CA . PRO A 1 92 ? -13.587 -0.205 7.435 1.00 74.62 92 PRO A CA 1
ATOM 711 C C . PRO A 1 92 ? -14.164 -1.502 8.021 1.00 74.62 92 PRO A C 1
ATOM 713 O O . PRO A 1 92 ? -13.954 -1.794 9.192 1.00 74.62 92 PRO A O 1
ATOM 716 N N . ASP A 1 93 ? -14.809 -2.328 7.193 1.00 69.69 93 ASP A N 1
ATOM 717 C CA . ASP A 1 93 ? -15.466 -3.570 7.633 1.00 69.69 93 ASP A CA 1
ATOM 718 C C . ASP A 1 93 ? -14.522 -4.789 7.641 1.00 69.69 93 ASP A C 1
ATOM 720 O O . ASP A 1 93 ? -14.952 -5.907 7.931 1.00 69.69 93 ASP A O 1
ATOM 724 N N . GLY A 1 94 ? -13.254 -4.583 7.269 1.00 63.69 94 GLY A N 1
ATOM 725 C CA . GLY A 1 94 ? -12.427 -5.641 6.698 1.00 63.69 94 GLY A CA 1
ATOM 726 C C . GLY A 1 94 ? -10.946 -5.657 7.053 1.00 63.69 94 GLY A C 1
ATOM 727 O O . GLY A 1 94 ? -10.245 -6.653 6.871 1.00 63.69 94 GLY A O 1
ATOM 728 N N . ALA A 1 95 ? -10.429 -4.558 7.594 1.00 68.75 95 ALA A N 1
ATOM 729 C CA . ALA A 1 95 ? -9.050 -4.513 8.045 1.00 68.75 95 ALA A CA 1
A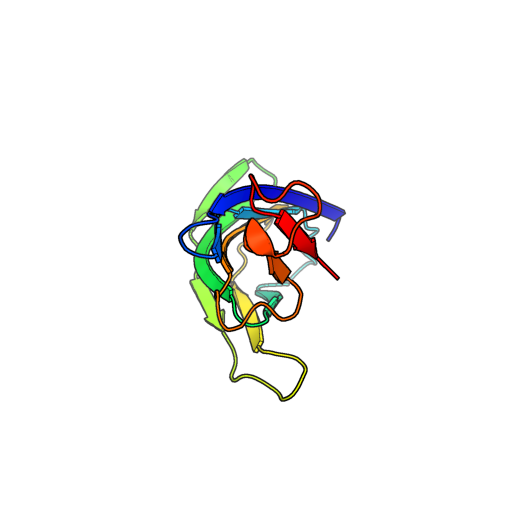TOM 730 C C . ALA A 1 95 ? -8.908 -5.276 9.371 1.00 68.75 95 ALA A C 1
ATOM 732 O O . ALA A 1 95 ? -8.859 -4.672 10.434 1.00 68.75 95 ALA A O 1
ATOM 733 N N . ALA A 1 96 ? -8.804 -6.607 9.307 1.00 76.75 96 ALA A N 1
ATOM 734 C CA . ALA A 1 96 ? -8.689 -7.490 10.476 1.00 76.75 96 ALA A CA 1
ATOM 735 C C . ALA A 1 96 ? -7.505 -7.157 11.408 1.00 76.75 96 ALA A C 1
ATOM 737 O O . ALA A 1 96 ? -7.467 -7.609 12.548 1.00 76.75 96 ALA A O 1
ATOM 738 N N . ALA A 1 97 ? -6.538 -6.383 10.914 1.00 86.00 97 ALA A N 1
ATOM 739 C CA . ALA A 1 97 ? -5.389 -5.905 11.669 1.00 86.00 97 ALA A CA 1
ATOM 740 C C . ALA A 1 97 ? -5.610 -4.540 12.348 1.00 86.00 97 ALA A C 1
ATOM 742 O O . ALA A 1 97 ? -4.692 -4.073 13.014 1.00 86.00 97 ALA A O 1
ATOM 743 N N . LEU A 1 98 ? -6.754 -3.870 12.149 1.00 91.38 98 LEU A N 1
ATOM 744 C CA . LEU A 1 98 ? -7.055 -2.536 12.678 1.00 91.38 98 LEU A CA 1
ATOM 745 C C . LEU A 1 98 ? -8.251 -2.576 13.629 1.00 91.38 98 LEU A C 1
ATOM 747 O O . LEU A 1 98 ? -9.332 -3.021 13.256 1.00 91.38 98 LEU A O 1
ATOM 751 N N . ASP A 1 99 ? -8.077 -2.002 14.815 1.00 91.31 99 ASP A N 1
ATOM 752 C CA . ASP A 1 99 ? -9.156 -1.805 15.779 1.00 91.31 99 ASP A CA 1
ATOM 753 C C . ASP A 1 99 ? -9.417 -0.312 15.988 1.00 91.31 99 ASP A C 1
ATOM 755 O O . ASP A 1 99 ? -8.586 0.427 16.532 1.00 91.31 99 ASP A O 1
ATOM 759 N N . TRP A 1 100 ? -10.607 0.120 15.573 1.00 93.19 100 TRP A N 1
ATOM 760 C CA . TRP A 1 100 ? -11.101 1.485 15.724 1.00 93.19 100 TRP A CA 1
ATOM 761 C C . TRP A 1 100 ? -11.999 1.573 16.959 1.00 93.19 100 TRP A C 1
ATOM 763 O O . TRP A 1 100 ? -13.030 0.907 17.049 1.00 93.19 100 TRP A O 1
ATOM 773 N N . LEU A 1 101 ? -11.611 2.400 17.928 1.00 93.69 101 LEU A N 1
ATOM 774 C CA . LEU A 1 101 ? -12.361 2.625 19.159 1.00 93.69 101 LEU A CA 1
ATOM 775 C C . LEU A 1 101 ? -13.000 4.010 19.161 1.00 93.69 101 LEU A C 1
ATOM 777 O O . LEU A 1 101 ? -12.316 5.034 19.070 1.00 93.69 101 LEU A O 1
ATOM 781 N N . GLU A 1 102 ? -14.306 4.036 19.395 1.00 94.12 102 GLU A N 1
ATOM 782 C CA . GLU A 1 102 ? -15.055 5.255 19.677 1.00 94.12 102 GLU A CA 1
ATOM 783 C C . GLU A 1 102 ? -14.593 5.890 20.997 1.00 94.12 102 GLU A C 1
ATOM 785 O O . GLU A 1 102 ? -14.151 5.177 21.910 1.00 94.12 102 GLU A O 1
ATOM 790 N N . PRO A 1 103 ? -14.777 7.212 21.197 1.00 96.50 103 PRO A N 1
ATOM 791 C CA . PRO A 1 103 ? -14.418 7.874 22.448 1.00 96.50 103 PRO A CA 1
ATOM 792 C C . PRO A 1 103 ? -14.958 7.150 23.682 1.00 96.50 103 PRO A C 1
ATOM 794 O O . PRO A 1 103 ? -14.231 6.932 24.647 1.00 96.50 103 PRO A O 1
ATOM 797 N N . GLY A 1 104 ? -16.208 6.679 23.631 1.00 96.69 104 GLY A N 1
ATOM 798 C CA . GLY A 1 104 ? -16.854 5.941 24.718 1.00 96.69 104 GLY A CA 1
ATOM 799 C C . GLY A 1 104 ? -16.160 4.631 25.117 1.00 96.69 104 GLY A C 1
ATOM 800 O O . GLY A 1 104 ? -16.373 4.159 26.234 1.00 96.69 104 GLY A O 1
ATOM 801 N N . GLN A 1 105 ? -15.305 4.063 24.267 1.00 94.88 105 GLN A N 1
ATOM 802 C CA . GLN A 1 105 ? -14.529 2.847 24.533 1.00 94.88 105 GLN A CA 1
ATOM 803 C C . GLN A 1 105 ? -13.130 3.156 25.090 1.00 94.88 105 GLN A C 1
ATOM 805 O O . GLN A 1 105 ? -12.526 2.296 25.728 1.00 94.88 105 GLN A O 1
ATOM 810 N N . THR A 1 106 ? -12.642 4.394 24.962 1.00 96.25 106 THR A N 1
ATOM 811 C CA . THR A 1 106 ? -11.331 4.799 25.494 1.00 96.25 106 THR A CA 1
ATOM 812 C C . THR A 1 106 ? -11.395 5.123 26.989 1.00 96.25 106 THR A C 1
ATOM 814 O O . THR A 1 106 ? -12.470 5.328 27.558 1.00 96.25 106 THR A O 1
ATOM 817 N N . ALA A 1 107 ? -10.248 5.171 27.674 1.00 95.44 107 ALA A N 1
ATOM 818 C CA . ALA A 1 107 ? -10.203 5.543 29.092 1.00 95.44 107 ALA A CA 1
ATOM 819 C C . ALA A 1 107 ? -10.623 7.008 29.326 1.00 95.44 107 ALA A C 1
ATOM 821 O O . ALA A 1 107 ? -11.286 7.312 30.315 1.00 95.44 107 ALA A O 1
ATOM 822 N N . GLY A 1 108 ? -10.261 7.905 28.400 1.00 95.19 108 GLY A N 1
ATOM 823 C CA . GLY A 1 108 ? -10.522 9.342 28.504 1.00 95.19 108 GLY A CA 1
ATOM 824 C C . GLY A 1 108 ? -11.939 9.768 28.112 1.00 95.19 108 GLY A C 1
ATOM 825 O O . GLY A 1 108 ? -12.340 10.873 28.464 1.00 95.19 108 GLY A O 1
ATOM 826 N N . LYS A 1 109 ? -12.698 8.923 27.398 1.00 95.25 109 LYS A N 1
ATOM 827 C CA . LYS A 1 109 ? -14.089 9.175 26.967 1.00 95.25 109 LYS A CA 1
ATOM 828 C C . LYS A 1 109 ? -14.304 10.387 26.047 1.00 95.25 109 LYS A C 1
ATOM 830 O O . LYS A 1 109 ? -15.447 10.752 25.795 1.00 95.25 109 LYS A O 1
ATOM 835 N N . GLN A 1 110 ? -13.230 11.003 25.548 1.00 96.12 110 GLN A N 1
ATOM 836 C CA . GLN A 1 110 ? -13.277 12.266 24.791 1.00 96.12 110 GLN A CA 1
ATOM 837 C C . GLN A 1 110 ? -12.754 12.159 23.357 1.00 96.12 110 GLN A C 1
ATOM 839 O O . GLN A 1 110 ? -13.227 12.888 22.495 1.00 96.12 110 GLN A O 1
ATOM 844 N N . GLN A 1 111 ? -11.781 11.283 23.106 1.00 96.38 111 GLN A N 1
ATOM 845 C CA . GLN A 1 111 ? -11.124 11.126 21.806 1.00 96.38 111 GLN A CA 1
ATOM 846 C C . GLN A 1 111 ? -11.183 9.659 21.373 1.00 96.38 111 GLN A C 1
ATOM 848 O O . GLN A 1 111 ? -11.139 8.793 22.262 1.00 96.38 111 GLN A O 1
ATOM 853 N N . PRO A 1 112 ? -11.285 9.381 20.061 1.00 96.50 112 PRO A N 1
ATOM 854 C CA . PRO A 1 112 ? -11.213 8.027 19.535 1.00 96.50 112 PRO A CA 1
ATOM 855 C C . PRO A 1 112 ? -9.784 7.480 19.640 1.00 96.50 112 PRO A C 1
ATOM 857 O O . PRO A 1 112 ? -8.844 8.197 20.001 1.00 96.50 112 PRO A O 1
ATOM 860 N N . PHE A 1 113 ? -9.617 6.193 19.353 1.00 95.88 113 PHE A N 1
ATOM 861 C CA . PHE A 1 113 ? -8.317 5.533 19.399 1.00 95.88 113 PHE A CA 1
ATOM 862 C C . PHE A 1 113 ? -8.213 4.468 18.309 1.00 95.88 113 PHE A C 1
ATOM 864 O O . PHE A 1 113 ? -9.181 3.765 18.048 1.00 95.88 113 PHE A O 1
ATOM 871 N N . LEU A 1 114 ? -7.044 4.355 17.684 1.00 94.81 114 LEU A N 1
ATOM 872 C CA . LEU A 1 114 ? -6.735 3.337 16.682 1.00 94.81 114 LEU A CA 1
ATOM 873 C C . LEU A 1 114 ? -5.490 2.578 17.132 1.00 94.81 114 LEU A C 1
ATOM 875 O O . LEU A 1 114 ? -4.511 3.193 17.564 1.00 94.81 114 LEU A O 1
ATOM 879 N N . PHE A 1 115 ? -5.511 1.259 16.993 1.00 93.44 115 PHE A N 1
ATOM 880 C CA . PHE A 1 115 ? -4.317 0.429 17.112 1.00 93.44 115 PHE A CA 1
ATOM 881 C C . PHE A 1 115 ? -4.336 -0.722 16.110 1.00 93.44 115 PHE A C 1
ATOM 883 O O . PHE A 1 115 ? -5.352 -0.993 15.472 1.00 93.44 115 PHE A O 1
ATOM 890 N N . THR A 1 116 ? -3.180 -1.369 15.968 1.00 91.94 116 THR A N 1
ATOM 891 C CA . THR A 1 116 ? -2.960 -2.474 15.033 1.00 91.94 116 THR A CA 1
ATOM 892 C C . THR A 1 116 ? -2.445 -3.721 15.760 1.00 91.94 116 THR A C 1
ATOM 894 O O . THR A 1 116 ? -1.726 -3.559 16.752 1.00 91.94 116 THR A O 1
ATOM 897 N N . GLN A 1 117 ? -2.729 -4.936 15.268 1.00 82.12 117 GLN A N 1
ATOM 898 C CA . GLN A 1 117 ? -2.263 -6.213 15.853 1.00 82.12 117 GLN A CA 1
ATOM 899 C C . GLN A 1 117 ? -1.703 -7.192 14.817 1.00 82.12 117 GLN A C 1
ATOM 901 O O . GLN A 1 117 ? -2.232 -7.236 13.688 1.00 82.12 117 GLN A O 1
#

Sequence (117 aa):
TKHLELDLEVDFEAQQLRGSATWTIEQKPGASQILFDLLELQIDSILLTTTDGAMQATTFRISEPEPYLGSALEVDLVPNTGSVAIFYRTSPDGAAALDWLEPGQTAGKQQPFLFTQ

Radius of gyration: 16.69 Å; chains: 1; bounding box: 35×31×46 Å

Foldseek 3Di:
DPDWDDDWDQDLVQRKTWFKIKDFDDDDPPDFKDKDFDWQKDWPFKWWAFPVGDIDTWDWDWADQDPPRGTIIITTDDPRTGMMMTTIMHHNVTPPQKDKADLCRDPNSPDIDMDGD